Protein AF-A0A7J6T254-F1 (afdb_monomer_lite)

InterPro domains:
  IPR015943 WD40/YVTN repeat-like-containing domain superfamily [G3DSA:2.130.10.10] (13-119)
  IPR036322 WD40-repeat-containing domain superfamily [SSF50978] (32-111)

Sequence (122 aa):
MVCLPCCSRSSYHPEGEDSSTSARAMKVSIGDIITSVAFLEGPSSGRQLLLADVDGCLSALGSRPWPSAWSEDWHCRAHQGGINEVAPLEYGHFLTCSVDKTAAVWSTTTGGREPVERAAYG

Structure (mmCIF, N/CA/C/O backbone):
data_AF-A0A7J6T254-F1
#
_entry.id   AF-A0A7J6T254-F1
#
loop_
_atom_site.group_PDB
_atom_site.id
_atom_site.type_symbol
_atom_site.label_atom_id
_atom_site.label_alt_id
_atom_site.label_comp_id
_atom_site.label_asym_id
_atom_site.label_entity_id
_atom_site.label_seq_id
_atom_site.pdbx_PDB_ins_code
_atom_site.Cartn_x
_atom_site.Cartn_y
_atom_site.Cartn_z
_atom_site.occupancy
_atom_site.B_iso_or_equiv
_atom_site.auth_seq_id
_atom_site.auth_comp_id
_atom_site.auth_asym_id
_atom_site.auth_atom_id
_atom_site.pdbx_PDB_model_num
ATOM 1 N N . MET A 1 1 ? -2.827 -9.402 11.511 1.00 38.19 1 MET A N 1
ATOM 2 C CA . MET A 1 1 ? -1.594 -8.854 10.912 1.00 38.19 1 MET A CA 1
ATOM 3 C C . MET A 1 1 ? -1.032 -9.906 9.966 1.00 38.19 1 MET A C 1
ATOM 5 O O . MET A 1 1 ? -0.468 -10.880 10.442 1.00 38.19 1 MET A O 1
ATOM 9 N N . VAL A 1 2 ? -1.270 -9.792 8.658 1.00 36.78 2 VAL A N 1
ATOM 10 C CA . VAL A 1 2 ? -0.587 -10.640 7.663 1.00 36.78 2 VAL A CA 1
ATOM 11 C C . VAL A 1 2 ? -0.164 -9.736 6.518 1.00 36.78 2 VAL A C 1
ATOM 13 O O . VAL A 1 2 ? -0.895 -9.537 5.557 1.00 36.78 2 VAL A O 1
ATOM 16 N N . CYS A 1 3 ? 1.010 -9.144 6.673 1.00 48.47 3 CYS A N 1
ATOM 17 C CA . CYS A 1 3 ? 1.734 -8.505 5.593 1.00 48.47 3 CYS A CA 1
ATOM 18 C C . CYS A 1 3 ? 3.183 -8.967 5.728 1.00 48.47 3 CYS A C 1
ATOM 20 O O . CYS A 1 3 ? 3.706 -9.025 6.844 1.00 48.47 3 CYS A O 1
ATOM 22 N N . LEU A 1 4 ? 3.793 -9.407 4.629 1.00 56.00 4 LEU A N 1
ATOM 23 C CA . LEU A 1 4 ? 5.139 -9.968 4.683 1.00 56.00 4 LEU A CA 1
ATOM 24 C C . LEU A 1 4 ? 6.138 -8.843 4.995 1.00 56.00 4 LEU A C 1
ATOM 26 O O . LEU A 1 4 ? 6.029 -7.766 4.397 1.00 56.00 4 LEU A O 1
ATOM 30 N N . PRO A 1 5 ? 7.094 -9.062 5.917 1.00 59.41 5 PRO A N 1
ATOM 31 C CA . PRO A 1 5 ? 8.120 -8.071 6.202 1.00 59.41 5 PRO A CA 1
ATOM 32 C C . PRO A 1 5 ? 8.922 -7.801 4.925 1.00 59.41 5 PRO A C 1
ATOM 34 O O . PRO A 1 5 ? 9.379 -8.735 4.265 1.00 59.41 5 PRO A O 1
ATOM 37 N N . CYS A 1 6 ? 9.067 -6.528 4.570 1.00 63.34 6 CYS A N 1
ATOM 38 C CA . CYS A 1 6 ? 9.961 -6.106 3.499 1.00 63.34 6 CYS A CA 1
ATOM 39 C C . CYS A 1 6 ? 11.361 -5.849 4.080 1.00 63.34 6 CYS A C 1
ATOM 41 O O . CYS A 1 6 ? 11.505 -5.429 5.228 1.00 63.34 6 CYS A O 1
ATOM 43 N N . CYS A 1 7 ? 12.403 -6.204 3.325 1.00 53.72 7 CYS A N 1
ATOM 44 C CA . CYS A 1 7 ? 13.790 -6.168 3.799 1.00 53.72 7 CYS A CA 1
ATOM 45 C C . CYS A 1 7 ? 14.396 -4.753 3.816 1.00 53.72 7 CYS A C 1
ATOM 47 O O . CYS A 1 7 ? 15.462 -4.558 4.404 1.00 53.72 7 CYS A O 1
ATOM 49 N N . SER A 1 8 ? 13.736 -3.782 3.186 1.00 60.59 8 SER A N 1
ATOM 50 C CA . SER A 1 8 ? 14.212 -2.410 3.035 1.00 60.59 8 SER A CA 1
ATOM 51 C C . SER A 1 8 ? 13.958 -1.620 4.321 1.00 60.59 8 SER A C 1
ATOM 53 O O . SER A 1 8 ? 12.822 -1.384 4.709 1.00 60.59 8 SER A O 1
ATOM 55 N N . ARG A 1 9 ? 15.016 -1.211 5.029 1.00 55.91 9 ARG A N 1
ATOM 56 C CA . ARG A 1 9 ? 14.867 -0.363 6.223 1.00 55.91 9 ARG A CA 1
ATOM 57 C C . ARG A 1 9 ? 14.643 1.089 5.819 1.00 55.91 9 ARG A C 1
ATOM 59 O O . ARG A 1 9 ? 15.404 1.650 5.036 1.00 55.91 9 ARG A O 1
ATOM 66 N N . SER A 1 10 ? 13.636 1.698 6.415 1.00 62.00 10 SER A N 1
ATOM 67 C CA . SER A 1 10 ? 13.362 3.127 6.375 1.00 62.00 10 SER A CA 1
ATOM 68 C C . SER A 1 10 ? 14.094 3.849 7.518 1.00 62.00 10 SER A C 1
ATOM 70 O O . SER A 1 10 ? 14.356 3.283 8.585 1.00 62.00 10 SER A O 1
ATOM 72 N N . SER A 1 11 ? 14.481 5.103 7.288 1.00 62.09 11 SER A N 1
ATOM 73 C CA . SER A 1 11 ? 15.117 5.965 8.285 1.00 62.09 11 SER A CA 1
ATOM 74 C C . SER A 1 11 ? 14.512 7.369 8.259 1.00 62.09 11 SER A C 1
ATOM 76 O O . SER A 1 11 ? 14.190 7.936 7.211 1.00 62.09 11 SER A O 1
ATOM 78 N N . TYR A 1 12 ? 14.331 7.936 9.451 1.00 65.00 12 TYR A N 1
ATOM 79 C CA . TYR A 1 12 ? 13.561 9.160 9.661 1.00 65.00 12 TYR A CA 1
ATOM 80 C C . TYR A 1 12 ? 14.404 10.169 10.419 1.00 65.00 12 TYR A C 1
ATOM 82 O O . TYR A 1 12 ? 14.887 9.878 11.514 1.00 65.00 12 TYR A O 1
ATOM 90 N N . HIS A 1 13 ? 14.570 11.355 9.837 1.00 56.69 13 HIS A N 1
ATOM 91 C CA . HIS A 1 13 ? 15.350 12.424 10.442 1.00 56.69 13 HIS A CA 1
ATOM 92 C C . HIS A 1 13 ? 14.507 13.703 10.496 1.00 56.69 13 HIS A C 1
ATOM 94 O O . HIS A 1 13 ? 14.177 14.267 9.449 1.00 56.69 13 HIS A O 1
ATOM 100 N N . PRO A 1 14 ? 14.125 14.175 11.697 1.00 58.75 14 PRO A N 1
ATOM 101 C CA . PRO A 1 14 ? 13.589 15.519 11.831 1.00 58.75 14 PRO A CA 1
ATOM 102 C C . PRO A 1 14 ? 14.715 16.511 11.512 1.00 58.75 14 PRO A C 1
ATOM 104 O O . PRO A 1 14 ? 15.769 16.468 12.147 1.00 58.75 14 PRO A O 1
ATOM 107 N N . GLU A 1 15 ? 14.511 17.377 10.519 1.00 56.06 15 GLU A N 1
ATOM 108 C CA . GLU A 1 15 ? 15.409 18.512 10.301 1.00 56.06 15 GLU A CA 1
ATOM 109 C C . GLU A 1 15 ? 14.977 19.661 11.229 1.00 56.06 15 GLU A C 1
ATOM 111 O O . GLU A 1 15 ? 13.810 19.758 11.614 1.00 56.06 15 GLU A O 1
ATOM 116 N N . GLY A 1 16 ? 15.954 20.429 11.718 1.00 53.50 16 GLY A N 1
ATOM 117 C CA . GLY A 1 16 ? 15.794 21.362 12.838 1.00 53.50 16 GLY A CA 1
ATOM 118 C C . GLY A 1 16 ? 14.802 22.506 12.595 1.00 53.50 16 GLY A C 1
ATOM 119 O O . GLY A 1 16 ? 14.282 22.699 11.501 1.00 53.50 16 GLY A O 1
ATOM 120 N N . GLU A 1 17 ? 14.528 23.275 13.652 1.00 51.09 17 GLU A N 1
ATOM 121 C CA . GLU A 1 17 ? 13.724 24.495 13.553 1.00 51.09 17 GLU A CA 1
ATOM 122 C C . GLU A 1 17 ? 14.488 25.576 12.780 1.00 51.09 17 GLU A C 1
ATOM 124 O O . GLU A 1 17 ? 15.487 26.104 13.268 1.00 51.09 17 GLU A O 1
ATOM 129 N N . ASP A 1 18 ? 13.993 25.943 11.599 1.00 51.22 18 ASP A N 1
ATOM 130 C CA . ASP A 1 18 ? 14.446 27.140 10.900 1.00 51.22 18 ASP A CA 1
ATOM 131 C C . ASP A 1 18 ? 13.836 28.371 11.582 1.00 51.22 18 ASP A C 1
ATOM 133 O O . ASP A 1 18 ? 12.632 28.625 11.504 1.00 51.22 18 ASP A O 1
ATOM 137 N N . SER A 1 19 ? 14.670 29.176 12.241 1.00 51.19 19 SER A N 1
ATOM 138 C CA . SER A 1 19 ? 14.274 30.346 13.044 1.00 51.19 19 SER A CA 1
ATOM 139 C C . SER A 1 19 ? 13.493 31.429 12.279 1.00 51.19 19 SER A C 1
ATOM 141 O O . SER A 1 19 ? 13.009 32.382 12.888 1.00 51.19 19 SER A O 1
ATOM 143 N N . SER A 1 20 ? 13.391 31.324 10.952 1.00 50.41 20 SER A N 1
ATOM 144 C CA . SER A 1 20 ? 12.717 32.285 10.072 1.00 50.41 20 SER A CA 1
ATOM 145 C C . SER A 1 20 ? 11.327 31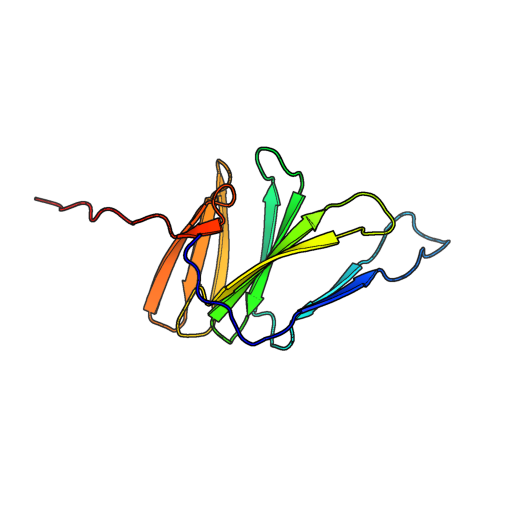.849 9.608 1.00 50.41 20 SER A C 1
ATOM 147 O O . SER A 1 20 ? 10.592 32.665 9.055 1.00 50.41 20 SER A O 1
ATOM 149 N N . THR A 1 21 ? 10.933 30.596 9.837 1.00 49.00 21 THR A N 1
ATOM 150 C CA . THR A 1 21 ? 9.653 30.071 9.358 1.00 49.00 21 THR A CA 1
ATOM 151 C C . THR A 1 21 ? 9.116 29.084 10.379 1.00 49.00 21 THR A C 1
ATOM 153 O O . THR A 1 21 ? 9.725 28.056 10.629 1.00 49.00 21 THR A O 1
ATOM 156 N N . SER A 1 22 ? 7.911 29.311 10.908 1.00 54.69 22 SER A N 1
ATOM 157 C CA . SER A 1 22 ? 7.189 28.306 11.715 1.00 54.69 22 SER A CA 1
ATOM 158 C C . SER A 1 22 ? 6.827 27.029 10.915 1.00 54.69 22 SER A C 1
ATOM 160 O O . SER A 1 22 ? 6.034 26.205 11.375 1.00 54.69 22 SER A O 1
ATOM 162 N N . ALA A 1 23 ? 7.359 26.877 9.699 1.00 49.44 23 ALA A N 1
ATOM 163 C CA . ALA A 1 23 ? 7.233 25.701 8.864 1.00 49.44 23 ALA A CA 1
ATOM 164 C C . ALA A 1 23 ? 8.325 24.706 9.261 1.00 49.44 23 ALA A C 1
ATOM 166 O O . ALA A 1 23 ? 9.514 24.963 9.107 1.00 49.44 23 ALA A O 1
ATOM 167 N N . ARG A 1 24 ? 7.898 23.566 9.798 1.00 64.06 24 ARG A N 1
ATOM 168 C CA . ARG A 1 24 ? 8.784 22.473 10.194 1.00 64.06 24 ARG A CA 1
ATOM 169 C C . ARG A 1 24 ? 8.935 21.510 9.021 1.00 64.06 24 ARG A C 1
ATOM 171 O O . ARG A 1 24 ? 7.935 20.954 8.568 1.00 64.06 24 ARG A O 1
ATOM 178 N N . ALA A 1 25 ? 10.160 21.323 8.537 1.00 60.59 25 ALA A N 1
ATOM 179 C CA . ALA A 1 25 ? 10.467 20.357 7.489 1.00 60.59 25 ALA A CA 1
ATOM 180 C C . ALA A 1 25 ? 10.822 18.995 8.105 1.00 60.59 25 ALA A C 1
ATOM 182 O O . ALA A 1 25 ? 11.553 18.904 9.088 1.00 60.59 25 ALA A O 1
ATOM 183 N N . MET A 1 26 ? 10.304 17.917 7.521 1.00 65.12 26 MET A N 1
ATOM 184 C CA . MET A 1 26 ? 10.712 16.557 7.857 1.00 65.12 26 MET A CA 1
ATOM 185 C C . MET A 1 26 ? 11.274 15.891 6.613 1.00 65.12 26 MET A C 1
ATOM 187 O O . MET A 1 26 ? 10.629 15.891 5.564 1.00 65.12 26 MET A O 1
ATOM 191 N N . LYS A 1 27 ? 12.443 15.266 6.761 1.00 71.94 27 LYS A N 1
ATOM 192 C CA . LYS A 1 27 ? 13.011 14.412 5.732 1.00 71.94 27 LYS A CA 1
ATOM 193 C C . LYS A 1 27 ? 12.743 12.953 6.070 1.00 71.94 27 LYS A C 1
ATOM 195 O O . LYS A 1 27 ? 13.170 12.438 7.104 1.00 71.94 27 LYS A O 1
ATOM 200 N N . VAL A 1 28 ? 12.058 12.279 5.156 1.00 70.31 28 VAL A N 1
ATOM 201 C CA . VAL A 1 28 ? 11.837 10.839 5.222 1.00 70.31 28 VAL A CA 1
ATOM 202 C C . VAL A 1 28 ? 12.651 10.167 4.130 1.00 70.31 28 VAL A C 1
ATOM 204 O O . VAL A 1 28 ? 12.603 10.592 2.979 1.00 70.31 28 VAL A O 1
ATOM 207 N N . SER A 1 29 ? 13.419 9.142 4.496 1.00 70.12 29 SER A N 1
ATOM 208 C CA . SER A 1 29 ? 14.174 8.324 3.549 1.00 70.12 29 SER A CA 1
ATOM 209 C C . SER A 1 29 ? 13.721 6.876 3.672 1.00 70.12 29 SER A C 1
ATOM 211 O O . SER A 1 29 ? 13.772 6.280 4.746 1.00 70.12 29 SER A O 1
ATOM 213 N N . ILE A 1 30 ? 13.270 6.304 2.564 1.00 69.31 30 ILE A N 1
ATOM 214 C CA . ILE A 1 30 ? 13.157 4.854 2.423 1.00 69.31 30 ILE A CA 1
ATOM 215 C C . ILE A 1 30 ? 14.439 4.402 1.732 1.00 69.31 30 ILE A C 1
ATOM 217 O O . ILE A 1 30 ? 15.023 5.168 0.966 1.00 69.31 30 ILE A O 1
ATOM 221 N N . GLY A 1 31 ? 14.916 3.193 2.028 1.00 67.88 31 GLY A N 1
ATOM 222 C CA . GLY A 1 31 ? 16.129 2.636 1.420 1.00 67.88 31 GLY A CA 1
ATOM 223 C C . GLY A 1 31 ? 16.068 2.458 -0.104 1.00 67.88 31 GLY A C 1
ATOM 224 O O . GLY A 1 31 ? 17.015 1.922 -0.668 1.00 67.88 31 GLY A O 1
ATOM 225 N N . ASP A 1 32 ? 14.984 2.897 -0.747 1.00 81.25 32 ASP A N 1
ATOM 226 C CA . ASP A 1 32 ? 14.729 2.759 -2.171 1.00 81.25 32 ASP A CA 1
ATOM 227 C C . ASP A 1 32 ? 13.981 3.975 -2.754 1.00 81.25 32 ASP A C 1
ATOM 229 O O . ASP A 1 32 ? 13.626 4.924 -2.045 1.00 81.25 32 ASP A O 1
ATOM 233 N N . ILE A 1 33 ? 13.757 3.955 -4.069 1.00 86.44 33 ILE A N 1
ATOM 234 C CA . ILE A 1 33 ? 13.086 5.020 -4.814 1.00 86.44 33 ILE A CA 1
ATOM 235 C C . ILE A 1 33 ? 11.622 5.101 -4.390 1.00 86.44 33 ILE A C 1
ATOM 237 O O . ILE A 1 33 ? 10.830 4.199 -4.664 1.00 86.44 33 ILE A O 1
ATOM 241 N N . ILE A 1 34 ? 11.256 6.234 -3.789 1.00 88.06 34 ILE A N 1
ATOM 242 C CA . ILE A 1 34 ? 9.865 6.572 -3.492 1.00 88.06 34 ILE A CA 1
ATOM 243 C C . ILE A 1 34 ? 9.163 6.894 -4.810 1.00 88.06 34 ILE A C 1
ATOM 245 O O . ILE A 1 34 ? 9.519 7.852 -5.499 1.00 88.06 34 ILE A O 1
ATOM 249 N N . THR A 1 35 ? 8.161 6.094 -5.153 1.00 90.44 35 THR A N 1
ATOM 250 C CA . THR A 1 35 ? 7.375 6.240 -6.383 1.00 90.44 35 THR A CA 1
ATOM 251 C C . THR A 1 35 ? 6.096 7.028 -6.151 1.00 90.44 35 THR A C 1
ATOM 253 O O . THR A 1 35 ? 5.643 7.740 -7.042 1.00 90.44 35 THR A O 1
ATOM 256 N N . SER A 1 36 ? 5.523 6.934 -4.949 1.00 89.88 36 SER A N 1
ATOM 257 C CA . SER A 1 36 ? 4.278 7.611 -4.603 1.00 89.88 36 SER A CA 1
ATOM 258 C C . SER A 1 36 ? 4.217 7.956 -3.120 1.00 89.88 36 SER A C 1
ATOM 260 O O . SER A 1 36 ? 4.701 7.216 -2.260 1.00 89.88 36 SER A O 1
ATOM 262 N N . VAL A 1 37 ? 3.568 9.082 -2.826 1.00 89.62 37 VAL A N 1
ATOM 263 C CA . VAL A 1 37 ? 3.349 9.601 -1.475 1.00 89.62 37 VAL A CA 1
ATOM 264 C C . VAL A 1 37 ? 1.888 10.001 -1.334 1.00 89.62 37 VAL A C 1
ATOM 266 O O . VAL A 1 37 ? 1.357 10.691 -2.201 1.00 89.62 37 VAL A O 1
ATOM 269 N N . ALA A 1 38 ? 1.248 9.609 -0.235 1.00 90.38 38 ALA A N 1
ATOM 270 C CA . ALA A 1 38 ? -0.125 10.002 0.060 1.00 90.38 38 ALA A CA 1
ATOM 271 C C . ALA A 1 38 ? -0.298 10.357 1.535 1.00 90.38 38 ALA A C 1
ATOM 273 O O . ALA A 1 38 ? 0.320 9.758 2.412 1.00 90.38 38 ALA A O 1
ATOM 274 N N . PHE A 1 39 ? -1.179 11.313 1.814 1.00 85.81 39 PHE A N 1
ATOM 275 C CA . PHE A 1 39 ? -1.634 11.579 3.174 1.00 85.81 39 PHE A CA 1
ATOM 276 C C . PHE A 1 39 ? -2.969 10.890 3.406 1.00 85.81 39 PHE A C 1
ATOM 278 O O . PHE A 1 39 ? -3.875 10.988 2.579 1.00 85.81 39 PHE A O 1
ATOM 285 N N . LEU A 1 40 ? -3.094 10.252 4.562 1.00 80.62 40 LEU A N 1
ATOM 286 C CA . LEU A 1 40 ? -4.351 9.726 5.066 1.00 80.62 40 LEU A CA 1
ATOM 287 C C . LEU A 1 40 ? -4.669 10.374 6.398 1.00 80.62 40 LEU A C 1
ATOM 289 O O . LEU A 1 40 ? -3.805 10.532 7.260 1.00 80.62 40 LEU A O 1
ATOM 293 N N . GLU A 1 41 ? -5.932 10.726 6.573 1.00 74.88 41 GLU A N 1
ATOM 294 C CA . GLU A 1 41 ? -6.451 11.035 7.894 1.00 74.88 41 GLU A CA 1
ATOM 295 C C . GLU A 1 41 ? -7.011 9.742 8.474 1.00 74.88 41 GLU A C 1
ATOM 297 O O . GLU A 1 41 ? -7.976 9.169 7.964 1.00 74.88 41 GLU A O 1
ATOM 302 N N . GLY A 1 42 ? -6.330 9.220 9.494 1.00 61.81 42 GLY A N 1
ATOM 303 C CA . GLY A 1 42 ? -6.786 8.032 10.195 1.00 61.81 42 GLY A CA 1
ATOM 304 C C . GLY A 1 42 ? -7.994 8.366 11.077 1.00 61.81 42 GLY A C 1
ATOM 305 O O . GLY A 1 42 ? -8.012 9.431 11.697 1.00 61.81 42 GLY 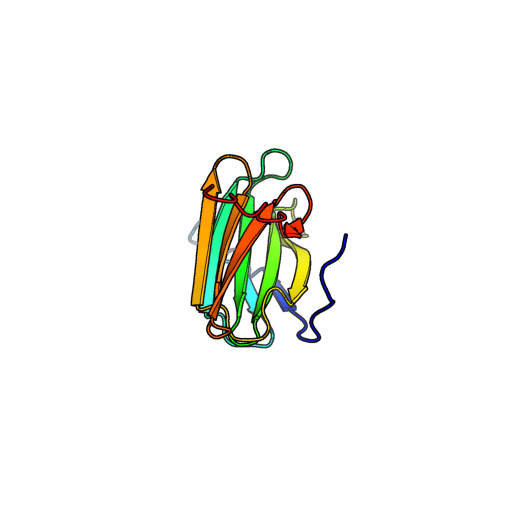A O 1
ATOM 306 N N . PRO A 1 43 ? -8.978 7.460 11.212 1.00 54.31 43 PRO A N 1
ATOM 307 C CA . PRO A 1 43 ? -10.160 7.699 12.044 1.00 54.31 43 PRO A CA 1
ATOM 308 C C . PRO A 1 43 ? -9.860 7.830 13.552 1.00 54.31 43 PRO A C 1
ATOM 310 O O . PRO A 1 43 ? -10.713 8.312 14.294 1.00 54.31 43 PRO A O 1
ATOM 313 N N . SER A 1 44 ? -8.678 7.417 14.033 1.00 51.19 44 SER A N 1
ATOM 314 C CA . SER A 1 44 ? -8.342 7.411 15.472 1.00 51.19 44 SER A CA 1
ATOM 315 C C . SER A 1 44 ? -6.889 7.764 15.834 1.00 51.19 44 SER A C 1
ATOM 317 O O . SER A 1 44 ? -6.614 8.038 17.000 1.00 51.19 44 SER A O 1
ATOM 319 N N . SER A 1 45 ? -5.960 7.791 14.874 1.00 55.66 45 SER A N 1
ATOM 320 C CA . SER A 1 45 ? -4.507 7.912 15.115 1.00 55.66 45 SER A CA 1
ATOM 321 C C . SER A 1 45 ? -3.868 9.201 14.575 1.00 55.66 45 SER A C 1
ATOM 323 O O . SER A 1 45 ? -2.655 9.376 14.673 1.00 55.66 45 SER A O 1
ATOM 325 N N . GLY A 1 46 ? -4.668 10.136 14.059 1.00 70.25 46 GLY A N 1
ATOM 326 C CA . GLY A 1 46 ? -4.168 11.379 13.473 1.00 70.25 46 GLY A CA 1
ATOM 327 C C . GLY A 1 46 ? -3.735 11.212 12.016 1.00 70.25 46 GLY A C 1
ATOM 328 O O . GLY A 1 46 ? -4.198 10.319 11.304 1.00 70.25 46 GLY A O 1
ATOM 329 N N . ARG A 1 47 ? -2.879 12.121 11.543 1.00 77.94 47 ARG A N 1
ATOM 330 C CA . ARG A 1 47 ? -2.451 12.163 10.143 1.00 77.94 47 ARG A CA 1
ATOM 331 C C . ARG A 1 47 ? -1.364 11.116 9.914 1.00 77.94 47 ARG A C 1
ATOM 333 O O . ARG A 1 47 ? -0.352 11.112 10.615 1.00 77.94 47 ARG A O 1
ATOM 340 N N . GLN A 1 48 ? -1.576 10.254 8.930 1.00 81.75 48 GLN A N 1
ATOM 341 C CA . GLN A 1 48 ? -0.603 9.273 8.475 1.00 81.75 48 GLN A CA 1
ATOM 342 C C . GLN A 1 48 ? -0.038 9.673 7.113 1.00 81.75 48 GLN A C 1
ATOM 344 O O . GLN A 1 48 ? -0.751 10.190 6.249 1.00 81.75 48 GLN A O 1
ATOM 349 N N . LEU A 1 49 ? 1.255 9.429 6.924 1.00 85.19 49 LEU A N 1
ATOM 350 C CA . LEU A 1 49 ? 1.935 9.547 5.641 1.00 85.19 49 LEU A CA 1
ATOM 351 C C . LEU A 1 49 ? 2.199 8.140 5.108 1.00 85.19 49 LEU A C 1
ATOM 353 O O . LEU A 1 49 ? 2.860 7.344 5.772 1.00 85.19 49 LEU A O 1
ATOM 357 N N . LEU A 1 50 ? 1.683 7.848 3.919 1.00 87.88 50 LEU A N 1
ATOM 358 C CA . LEU A 1 50 ? 1.975 6.633 3.177 1.00 87.88 50 LEU A CA 1
ATOM 359 C C . LEU A 1 50 ? 3.067 6.892 2.158 1.00 87.88 50 LEU A C 1
ATOM 361 O O . LEU A 1 50 ? 3.039 7.894 1.440 1.00 87.88 50 LEU A O 1
ATOM 365 N N . LEU A 1 51 ? 3.982 5.941 2.065 1.00 88.38 51 LEU A N 1
ATOM 366 C CA . LEU A 1 51 ? 5.086 5.961 1.130 1.00 88.38 51 LEU A CA 1
ATOM 367 C C . LEU A 1 51 ? 5.181 4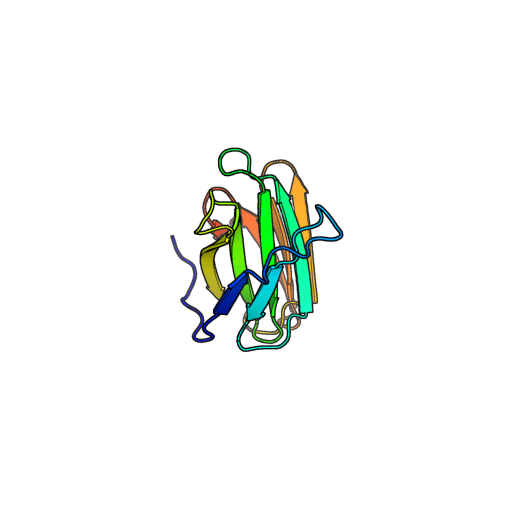.608 0.448 1.00 88.38 51 LEU A C 1
ATOM 369 O O . LEU A 1 51 ? 5.227 3.574 1.115 1.00 88.38 51 LEU A O 1
ATOM 373 N N . ALA A 1 52 ? 5.220 4.643 -0.873 1.00 89.56 52 ALA A N 1
ATOM 374 C CA . ALA A 1 52 ? 5.363 3.481 -1.725 1.00 89.56 52 ALA A CA 1
ATOM 375 C C . ALA A 1 52 ? 6.682 3.543 -2.488 1.00 89.56 52 ALA A C 1
ATOM 377 O O . ALA A 1 52 ? 7.134 4.633 -2.857 1.00 89.56 52 ALA A O 1
ATOM 378 N N . ASP A 1 53 ? 7.268 2.375 -2.731 1.00 90.56 53 ASP A N 1
ATOM 379 C CA . ASP A 1 53 ? 8.530 2.259 -3.448 1.00 90.56 53 ASP A CA 1
ATOM 380 C C . ASP A 1 53 ? 8.464 1.386 -4.713 1.00 90.56 53 ASP A C 1
ATOM 382 O O . ASP A 1 53 ? 7.479 0.697 -5.023 1.00 90.56 53 ASP A O 1
ATOM 386 N N . VAL A 1 54 ? 9.567 1.443 -5.462 1.00 90.25 54 VAL A N 1
ATOM 387 C CA . VAL A 1 54 ? 9.817 0.669 -6.688 1.00 90.25 54 VAL A CA 1
ATOM 388 C C . VAL A 1 54 ? 9.937 -0.840 -6.443 1.00 90.25 54 VAL A C 1
ATOM 390 O O . VAL A 1 54 ? 9.831 -1.637 -7.375 1.00 90.25 54 VAL A O 1
ATOM 393 N N . ASP A 1 55 ? 10.090 -1.235 -5.188 1.00 88.69 55 ASP A N 1
ATOM 394 C CA . ASP A 1 55 ? 10.289 -2.604 -4.741 1.00 88.69 55 ASP A CA 1
ATOM 395 C C . ASP A 1 55 ? 8.973 -3.269 -4.300 1.00 88.69 55 ASP A C 1
ATOM 397 O O . ASP A 1 55 ? 8.937 -4.433 -3.889 1.00 88.69 55 ASP A O 1
ATOM 401 N N . GLY A 1 56 ? 7.858 -2.544 -4.402 1.00 88.31 56 GLY A N 1
ATOM 402 C CA . GLY A 1 56 ? 6.542 -3.043 -4.026 1.00 88.31 56 GLY A CA 1
ATOM 403 C C . GLY A 1 56 ? 6.273 -2.971 -2.525 1.00 88.31 56 GLY A C 1
ATOM 404 O O . GLY A 1 56 ? 5.347 -3.631 -2.038 1.00 88.31 56 GLY A O 1
ATOM 405 N N . CYS A 1 57 ? 7.077 -2.218 -1.776 1.00 88.69 57 CYS A N 1
ATOM 406 C CA . CYS A 1 57 ? 6.915 -2.033 -0.347 1.00 88.69 57 CYS A CA 1
ATOM 407 C C . CYS A 1 57 ? 6.172 -0.737 -0.024 1.00 88.69 57 CYS A C 1
ATOM 409 O O . CYS A 1 57 ? 6.211 0.257 -0.750 1.00 88.69 57 CYS A O 1
ATOM 411 N N . LEU A 1 58 ? 5.432 -0.797 1.078 1.00 87.69 58 LEU A N 1
ATOM 412 C CA . LEU A 1 58 ? 4.594 0.274 1.577 1.00 87.69 58 LEU A CA 1
ATOM 413 C C . LEU A 1 58 ? 4.930 0.520 3.049 1.00 87.69 58 LEU A C 1
ATOM 415 O O . LEU A 1 58 ? 4.845 -0.399 3.872 1.00 87.69 58 LEU A O 1
ATOM 419 N N . SER A 1 59 ? 5.291 1.762 3.364 1.00 85.88 59 SER A N 1
ATOM 420 C CA . SER A 1 59 ? 5.503 2.264 4.725 1.00 85.88 59 SER A CA 1
ATOM 421 C C . SER A 1 59 ? 4.395 3.235 5.106 1.00 85.88 59 SER A C 1
ATOM 423 O O . SER A 1 59 ? 4.037 4.109 4.312 1.00 85.88 59 SER A O 1
ATOM 425 N N . ALA A 1 60 ? 3.927 3.147 6.350 1.00 84.31 60 ALA A N 1
ATOM 426 C CA . ALA A 1 60 ? 3.093 4.175 6.958 1.00 84.31 60 ALA A CA 1
ATOM 427 C C . ALA A 1 60 ? 3.756 4.806 8.170 1.00 84.31 60 ALA A C 1
ATOM 429 O O . ALA A 1 60 ? 4.338 4.130 9.020 1.00 84.31 60 ALA A O 1
ATOM 430 N N . LEU A 1 61 ? 3.606 6.122 8.255 1.00 81.31 61 LEU A N 1
ATOM 431 C CA . LEU A 1 61 ? 4.176 6.952 9.299 1.00 81.31 61 LEU A CA 1
ATOM 432 C C . LEU A 1 61 ? 3.073 7.700 10.017 1.00 81.31 61 LEU A C 1
ATOM 434 O O . LEU A 1 61 ? 2.382 8.507 9.399 1.00 81.31 61 LEU A O 1
ATOM 438 N N . GLY A 1 62 ? 2.937 7.463 11.315 1.00 78.75 62 GLY A N 1
ATOM 439 C CA . GLY A 1 62 ? 2.006 8.191 12.164 1.00 78.75 62 GLY A CA 1
ATOM 440 C C . GLY A 1 62 ? 2.647 9.440 12.753 1.00 78.75 62 GLY A C 1
ATOM 441 O O . GLY A 1 62 ? 3.801 9.406 13.189 1.00 78.75 62 GLY A O 1
ATOM 442 N N . SER A 1 63 ? 1.890 10.538 12.814 1.00 74.31 63 SER A N 1
ATOM 443 C CA . SER A 1 63 ? 2.290 11.726 13.570 1.00 74.31 63 SER A CA 1
ATOM 444 C C . SER A 1 63 ? 2.333 11.416 15.070 1.00 74.31 63 SER A C 1
ATOM 446 O O . SER A 1 63 ? 1.361 10.897 15.623 1.00 74.31 63 SER A O 1
ATOM 448 N N . ARG A 1 64 ? 3.425 11.768 15.754 1.00 68.69 64 ARG A N 1
ATOM 449 C CA . ARG A 1 64 ? 3.580 11.602 17.207 1.00 68.69 64 ARG A CA 1
ATOM 450 C C . ARG A 1 64 ? 4.007 12.901 17.889 1.00 68.69 64 ARG A C 1
ATOM 452 O O . ARG A 1 64 ? 4.603 13.767 17.247 1.00 68.69 64 ARG A O 1
ATOM 459 N N . PRO A 1 65 ? 3.762 13.044 19.206 1.00 66.06 65 PRO A N 1
ATOM 460 C CA . PRO A 1 65 ? 4.294 14.163 19.967 1.00 66.06 65 PRO A CA 1
ATOM 461 C C . PRO A 1 65 ? 5.822 14.232 19.858 1.00 66.06 65 PRO A C 1
ATOM 463 O O . PRO A 1 65 ? 6.527 13.217 19.797 1.00 66.06 65 PRO A O 1
ATOM 466 N N . TRP A 1 66 ? 6.348 15.451 19.846 1.00 54.53 66 TRP A N 1
ATOM 467 C CA . TRP A 1 66 ? 7.786 15.694 19.922 1.00 54.53 66 TRP A CA 1
ATOM 468 C C . TRP A 1 66 ? 8.376 15.045 21.196 1.00 54.53 66 TRP A C 1
ATOM 470 O O . TRP A 1 66 ? 7.691 15.039 22.221 1.00 54.53 66 TRP A O 1
ATOM 480 N N . PRO A 1 67 ? 9.603 14.478 21.181 1.00 54.75 67 PRO A N 1
ATOM 481 C CA . PRO A 1 67 ? 10.649 14.522 20.144 1.00 54.75 67 PRO A CA 1
ATOM 482 C C . PRO A 1 67 ? 10.509 13.486 19.029 1.00 54.75 67 PRO A C 1
ATOM 484 O O . PRO A 1 67 ? 11.287 13.502 18.082 1.00 54.75 67 PRO A O 1
ATOM 487 N N . SER A 1 68 ? 9.526 12.590 19.123 1.00 58.53 68 SER A N 1
ATOM 488 C CA . SER A 1 68 ? 9.389 11.479 18.180 1.00 58.53 68 SER A CA 1
ATOM 489 C C . SER A 1 68 ? 8.819 11.876 16.820 1.00 58.53 68 SER A C 1
ATOM 491 O O . SER A 1 68 ? 9.050 11.130 15.884 1.00 58.53 68 SER A O 1
ATOM 493 N N . ALA A 1 69 ? 8.154 13.041 16.721 1.00 63.38 69 ALA A N 1
ATOM 494 C CA . ALA A 1 69 ? 7.594 13.720 15.540 1.00 63.38 69 ALA A CA 1
ATOM 495 C C . ALA A 1 69 ? 6.771 12.833 14.583 1.00 63.38 69 ALA A C 1
ATOM 497 O O . ALA A 1 69 ? 5.581 13.078 14.409 1.00 63.38 69 ALA A O 1
ATOM 498 N N . TRP A 1 70 ? 7.386 11.821 13.976 1.00 68.00 70 TRP A N 1
ATOM 499 C CA . TRP A 1 70 ? 6.766 10.786 13.160 1.00 68.00 70 TRP A CA 1
ATOM 500 C C . TRP A 1 70 ? 7.513 9.461 13.347 1.00 68.00 70 TRP A C 1
ATOM 502 O O . TRP A 1 70 ? 8.743 9.439 13.385 1.00 68.00 70 TRP A O 1
ATOM 512 N N . SER A 1 71 ? 6.787 8.349 13.442 1.00 70.38 71 SER A N 1
ATOM 513 C CA . SER A 1 71 ? 7.391 7.014 13.534 1.00 70.38 71 SER A CA 1
ATOM 514 C C . SER A 1 71 ? 6.738 6.052 12.565 1.00 70.38 71 SER A C 1
ATOM 516 O O . SER A 1 71 ? 5.538 6.171 12.314 1.00 70.38 71 SER A O 1
ATOM 518 N N . GLU A 1 72 ? 7.497 5.067 12.092 1.00 75.25 72 GLU A N 1
ATOM 519 C CA . GLU A 1 72 ? 6.927 3.979 11.305 1.00 75.25 72 GLU A CA 1
ATOM 520 C C . GLU A 1 72 ? 5.925 3.196 12.154 1.00 75.25 72 GLU A C 1
ATOM 522 O O . GLU A 1 72 ? 6.271 2.643 13.199 1.00 75.25 72 GLU A O 1
ATOM 527 N N . ASP A 1 73 ? 4.671 3.195 11.710 1.00 77.81 73 ASP A N 1
ATOM 528 C CA . ASP A 1 73 ? 3.615 2.386 12.308 1.00 77.81 73 ASP A CA 1
ATOM 529 C C . ASP A 1 73 ? 3.674 0.964 11.740 1.00 77.81 73 ASP A C 1
ATOM 531 O O . ASP A 1 73 ? 3.470 -0.012 12.465 1.00 77.81 73 ASP A O 1
ATOM 535 N N . TRP A 1 74 ? 3.985 0.841 10.445 1.00 79.81 74 TRP A N 1
ATOM 536 C CA . TRP A 1 74 ? 4.181 -0.436 9.769 1.00 79.81 74 TRP A CA 1
ATOM 537 C C . TRP A 1 74 ? 4.946 -0.282 8.447 1.00 79.81 74 TRP A C 1
ATOM 539 O O . TRP A 1 74 ? 4.870 0.750 7.777 1.00 79.81 74 TRP A O 1
ATOM 549 N N . HIS A 1 75 ? 5.638 -1.355 8.061 1.00 83.56 75 HIS A N 1
ATOM 550 C CA . HIS A 1 75 ? 6.317 -1.520 6.777 1.00 83.56 75 HIS A CA 1
ATOM 551 C C . HIS A 1 75 ? 6.107 -2.934 6.255 1.00 83.56 75 HIS A C 1
ATOM 553 O O . HIS A 1 75 ? 6.286 -3.913 6.986 1.00 83.56 75 HIS A O 1
ATOM 559 N N . CYS A 1 76 ? 5.702 -3.054 4.995 1.00 83.81 76 CYS A N 1
ATOM 560 C CA . CYS A 1 76 ? 5.359 -4.346 4.423 1.00 83.81 76 CYS A CA 1
ATOM 561 C C . CYS A 1 76 ? 5.570 -4.406 2.916 1.00 83.81 76 CYS A C 1
ATOM 563 O O . CYS A 1 76 ? 5.532 -3.387 2.233 1.00 83.81 76 CYS A O 1
ATOM 565 N N . ARG A 1 77 ? 5.739 -5.623 2.389 1.00 88.19 77 ARG A N 1
ATOM 566 C CA . ARG A 1 77 ? 5.667 -5.863 0.946 1.00 88.19 77 ARG A CA 1
ATOM 567 C C . ARG A 1 77 ? 4.203 -6.015 0.532 1.00 88.19 77 ARG A C 1
ATOM 569 O O . ARG A 1 77 ? 3.579 -7.039 0.810 1.00 88.19 77 ARG A O 1
ATOM 576 N N . ALA A 1 78 ? 3.676 -4.981 -0.118 1.00 87.44 78 ALA A N 1
ATOM 577 C CA . ALA A 1 78 ? 2.298 -4.907 -0.595 1.00 87.44 78 ALA A CA 1
ATOM 578 C C . ALA A 1 78 ? 2.118 -5.590 -1.961 1.00 87.44 78 ALA A C 1
ATOM 580 O O . ALA A 1 78 ? 1.078 -6.197 -2.221 1.00 87.44 78 ALA A O 1
ATOM 581 N N . HIS A 1 79 ? 3.146 -5.517 -2.808 1.00 88.88 79 HIS A N 1
ATOM 582 C CA . HIS A 1 79 ? 3.143 -6.001 -4.186 1.00 88.88 79 HIS A CA 1
ATOM 583 C C . HIS A 1 79 ? 4.432 -6.761 -4.530 1.00 88.88 79 HIS A C 1
ATOM 585 O O . HIS A 1 79 ? 5.441 -6.641 -3.838 1.00 88.88 79 HIS A O 1
ATOM 591 N N . GLN A 1 80 ? 4.405 -7.570 -5.595 1.00 90.25 80 GLN A N 1
ATOM 592 C CA . GLN A 1 80 ? 5.598 -8.281 -6.095 1.00 90.25 80 GLN A CA 1
ATOM 593 C C . GLN A 1 80 ? 6.454 -7.435 -7.047 1.00 90.25 80 G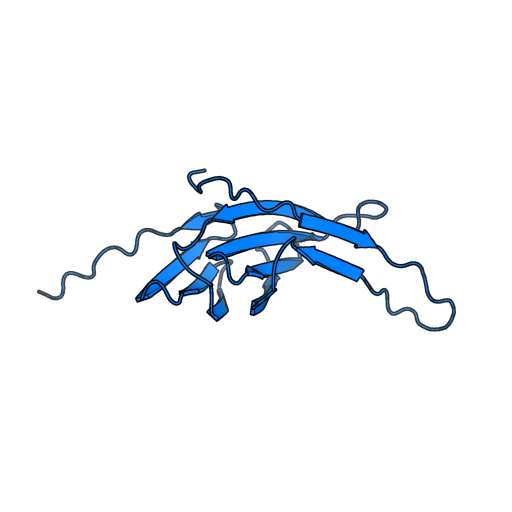LN A C 1
ATOM 595 O O . GLN A 1 80 ? 7.523 -7.872 -7.469 1.00 90.25 80 GLN A O 1
ATOM 600 N N . GLY A 1 81 ? 5.988 -6.237 -7.385 1.00 88.50 81 GLY A N 1
ATOM 601 C CA . GLY A 1 81 ? 6.721 -5.253 -8.166 1.00 88.50 81 GLY A CA 1
ATOM 602 C C . GLY A 1 81 ? 6.385 -3.840 -7.712 1.00 88.50 81 GLY A C 1
ATOM 603 O O . GLY A 1 81 ? 5.475 -3.642 -6.901 1.00 88.50 81 GLY A O 1
ATOM 604 N N . GLY A 1 82 ? 7.103 -2.867 -8.270 1.00 90.31 82 GLY A N 1
ATOM 605 C CA . GLY A 1 82 ? 6.980 -1.465 -7.893 1.00 90.31 82 GLY A CA 1
ATOM 606 C C . GLY A 1 82 ? 5.550 -0.963 -7.877 1.00 90.31 82 GLY A C 1
ATOM 607 O O . GLY A 1 82 ? 4.764 -1.231 -8.791 1.00 90.31 82 GLY A O 1
ATOM 608 N N . ILE A 1 83 ? 5.218 -0.257 -6.803 1.00 92.62 83 ILE A N 1
ATOM 609 C CA . ILE A 1 83 ? 3.944 0.438 -6.688 1.00 92.62 83 ILE A CA 1
ATOM 610 C C . ILE A 1 83 ? 4.056 1.695 -7.540 1.00 92.62 83 ILE A C 1
ATOM 612 O O . ILE A 1 83 ? 5.008 2.457 -7.399 1.00 92.62 83 ILE A O 1
ATOM 616 N N . ASN A 1 84 ? 3.093 1.915 -8.423 1.00 92.38 84 ASN A N 1
ATOM 617 C CA . ASN A 1 84 ? 3.065 3.110 -9.262 1.00 92.38 84 ASN A CA 1
ATOM 618 C C . ASN A 1 84 ? 2.336 4.259 -8.570 1.00 92.38 84 ASN A C 1
ATOM 620 O O . ASN A 1 84 ? 2.706 5.414 -8.745 1.00 92.38 84 ASN A O 1
ATOM 624 N N . GLU A 1 85 ? 1.302 3.943 -7.790 1.00 93.12 85 GLU A N 1
ATOM 625 C CA . GLU A 1 85 ? 0.444 4.952 -7.184 1.00 93.12 85 GLU A CA 1
ATOM 626 C C . GLU A 1 85 ? -0.203 4.435 -5.900 1.00 93.12 85 GLU A C 1
ATOM 628 O O . GLU A 1 85 ? -0.550 3.253 -5.781 1.00 93.12 85 GLU A O 1
ATOM 633 N N . VAL A 1 86 ? -0.376 5.354 -4.951 1.00 92.12 86 VAL A N 1
ATOM 634 C CA . VAL A 1 86 ? -1.148 5.164 -3.725 1.00 92.12 86 VAL A CA 1
ATOM 635 C C . VAL A 1 86 ? -2.255 6.207 -3.699 1.00 92.12 86 VAL A C 1
ATOM 637 O O . VAL A 1 86 ? -1.974 7.402 -3.628 1.00 92.12 86 VAL A O 1
ATOM 640 N N . ALA A 1 87 ? -3.507 5.759 -3.722 1.00 92.25 87 ALA A N 1
ATOM 641 C CA . ALA A 1 87 ? -4.671 6.636 -3.729 1.00 92.25 87 ALA A CA 1
ATOM 642 C C . ALA A 1 87 ? -5.411 6.524 -2.385 1.00 92.25 87 ALA A C 1
ATOM 644 O O . ALA A 1 87 ? -5.934 5.449 -2.077 1.00 92.25 87 ALA A O 1
ATOM 645 N N . PRO A 1 88 ? -5.465 7.585 -1.563 1.00 88.81 88 PRO A N 1
ATOM 646 C CA . PRO A 1 88 ? -6.267 7.570 -0.349 1.00 88.81 88 PRO A CA 1
ATOM 647 C C . PRO A 1 88 ? -7.756 7.464 -0.700 1.00 88.81 88 PRO A C 1
ATOM 649 O O . PRO A 1 88 ? -8.230 8.082 -1.653 1.00 88.81 88 PRO A O 1
ATOM 652 N N . LEU A 1 89 ? -8.490 6.676 0.079 1.00 85.94 89 LEU A N 1
ATOM 653 C CA . LEU A 1 89 ? -9.940 6.541 0.007 1.00 85.94 89 LEU A CA 1
ATOM 654 C C . LEU A 1 89 ? -10.576 7.064 1.301 1.00 85.94 89 LEU A C 1
ATOM 656 O O . LEU A 1 89 ? -9.907 7.331 2.302 1.00 85.94 89 LEU A O 1
ATOM 660 N N . GLU A 1 90 ? -11.898 7.192 1.285 1.00 80.75 90 GLU A N 1
ATOM 661 C CA . GLU A 1 90 ? -12.672 7.544 2.471 1.00 80.75 90 GLU A CA 1
ATOM 662 C C . GLU A 1 90 ? -12.597 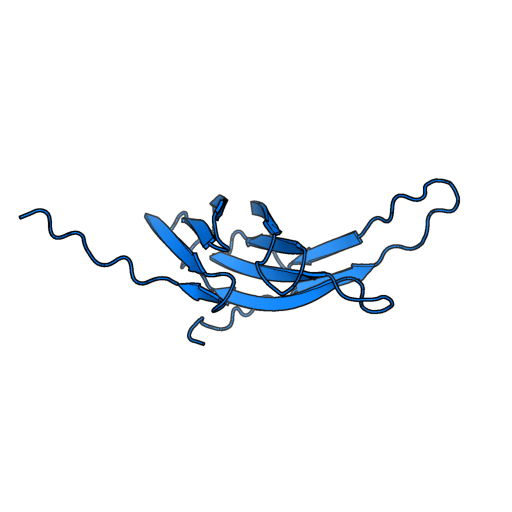6.446 3.549 1.00 80.75 90 GLU A C 1
ATOM 664 O O . GLU A 1 90 ? -12.245 5.295 3.284 1.00 80.75 90 GLU A O 1
ATOM 669 N N . TYR A 1 91 ? -12.943 6.811 4.787 1.00 76.69 91 TYR A N 1
ATOM 670 C CA . TYR A 1 91 ? -13.083 5.889 5.925 1.00 76.69 91 TYR A CA 1
ATOM 671 C C . TYR A 1 91 ? -11.815 5.117 6.327 1.00 76.69 91 TYR A C 1
ATOM 673 O O . TYR A 1 91 ? -11.898 4.061 6.948 1.00 76.69 91 TYR A O 1
ATOM 681 N N . GLY A 1 92 ? -10.630 5.656 6.030 1.00 79.50 92 GLY A N 1
ATOM 682 C CA . GLY A 1 92 ? -9.375 5.001 6.398 1.00 79.50 92 GLY A CA 1
ATOM 683 C C . GLY A 1 92 ? -9.055 3.809 5.500 1.00 79.50 92 GLY A C 1
ATOM 684 O O . GLY A 1 92 ? -8.505 2.810 5.957 1.00 79.50 92 GLY A O 1
ATOM 685 N N . HIS A 1 93 ? -9.391 3.907 4.218 1.00 85.94 93 HIS A N 1
ATOM 686 C CA . HIS A 1 93 ? -8.954 2.959 3.204 1.00 85.94 93 HIS A CA 1
ATOM 687 C C . HIS A 1 93 ? -7.986 3.619 2.228 1.00 85.94 93 HIS A C 1
ATOM 689 O O . HIS A 1 93 ? -7.891 4.842 2.147 1.00 85.94 93 HIS A O 1
ATOM 695 N N . PHE A 1 94 ? -7.260 2.810 1.465 1.00 89.56 94 PHE A N 1
ATOM 696 C CA . PHE A 1 94 ? -6.469 3.299 0.341 1.00 89.56 94 PHE A CA 1
ATOM 697 C C . PHE A 1 94 ? -6.268 2.213 -0.712 1.00 89.56 94 PHE A C 1
ATOM 699 O O . PHE A 1 94 ? -6.390 1.018 -0.437 1.00 89.56 94 PHE A O 1
ATOM 706 N N . LEU A 1 95 ? -5.970 2.650 -1.930 1.00 91.62 95 LEU A N 1
ATOM 707 C CA . LEU A 1 95 ? -5.659 1.808 -3.073 1.00 91.62 95 LEU A CA 1
ATOM 708 C C . LEU A 1 95 ? -4.174 1.858 -3.372 1.00 91.62 95 LEU A C 1
ATOM 710 O O . LEU A 1 95 ? -3.550 2.914 -3.290 1.00 91.62 95 LEU A O 1
ATOM 714 N N . THR A 1 96 ? -3.641 0.726 -3.801 1.00 92.31 96 THR A N 1
ATOM 715 C CA . THR A 1 96 ? -2.331 0.649 -4.441 1.00 92.31 96 THR A CA 1
ATOM 716 C C . THR A 1 96 ? -2.471 -0.021 -5.797 1.00 92.31 96 THR A C 1
ATOM 718 O O . THR A 1 96 ? -3.254 -0.963 -5.954 1.00 92.31 96 THR A O 1
ATOM 721 N N . CYS A 1 97 ? -1.708 0.448 -6.779 1.00 92.00 97 CYS A N 1
ATOM 722 C CA . CYS A 1 97 ? -1.556 -0.219 -8.069 1.00 92.00 97 CYS A CA 1
ATOM 723 C C . CYS A 1 97 ? -0.073 -0.479 -8.349 1.00 92.00 97 CYS A C 1
ATOM 725 O O . CYS A 1 97 ? 0.790 0.312 -7.965 1.00 92.00 97 CYS A O 1
ATOM 727 N N . SER A 1 98 ? 0.235 -1.602 -8.996 1.00 93.25 98 SER A N 1
ATOM 728 C CA . SER A 1 98 ? 1.615 -2.048 -9.195 1.00 93.25 98 SER A CA 1
ATOM 729 C C . SER A 1 98 ? 1.886 -2.526 -10.618 1.00 93.25 98 SER A C 1
ATOM 731 O O . SER A 1 98 ? 0.995 -2.957 -11.356 1.00 93.25 98 SER A O 1
ATOM 733 N N . VAL A 1 99 ? 3.167 -2.487 -10.984 1.00 91.69 99 VAL A N 1
ATOM 734 C CA . VAL A 1 99 ? 3.721 -3.110 -12.193 1.00 91.69 99 VAL A CA 1
ATOM 735 C C . VAL A 1 99 ? 3.486 -4.628 -12.220 1.00 91.69 99 VAL A C 1
ATOM 737 O O . VAL A 1 99 ? 3.451 -5.222 -13.299 1.00 91.69 99 VAL A O 1
ATOM 740 N N . ASP A 1 100 ? 3.231 -5.262 -11.070 1.00 90.00 100 ASP A N 1
ATOM 741 C CA . ASP A 1 100 ? 2.864 -6.684 -10.979 1.00 90.00 100 ASP A CA 1
ATOM 742 C C . ASP A 1 100 ? 1.479 -7.023 -11.572 1.00 90.00 100 ASP A C 1
ATOM 744 O O . ASP A 1 100 ? 1.048 -8.177 -11.536 1.00 90.00 100 ASP A O 1
ATOM 748 N N . LYS A 1 101 ? 0.814 -6.031 -12.185 1.00 91.12 101 LYS A N 1
ATOM 749 C CA . LYS A 1 101 ? -0.507 -6.116 -12.825 1.00 91.12 101 LYS A CA 1
ATOM 750 C C . LYS A 1 101 ? -1.640 -6.333 -11.829 1.00 91.12 101 LYS A C 1
ATOM 752 O O . LYS A 1 101 ? -2.719 -6.785 -12.217 1.00 91.12 101 LYS A O 1
ATOM 757 N N . THR A 1 102 ? -1.419 -6.004 -10.560 1.00 89.00 102 THR A N 1
ATOM 758 C CA . THR A 1 102 ? -2.447 -6.074 -9.530 1.00 89.00 102 THR A CA 1
ATOM 759 C C . THR A 1 102 ? -2.718 -4.709 -8.912 1.00 89.00 102 THR A C 1
ATOM 761 O O . THR A 1 102 ? -1.869 -3.816 -8.869 1.00 89.00 102 THR A O 1
ATOM 764 N N . ALA A 1 103 ? -3.947 -4.564 -8.426 1.00 89.00 103 ALA A N 1
ATOM 765 C CA . ALA A 1 103 ? -4.342 -3.498 -7.527 1.00 89.00 103 ALA A CA 1
ATOM 766 C C . ALA A 1 103 ? -4.869 -4.116 -6.228 1.00 89.00 103 ALA A C 1
ATOM 768 O O . ALA A 1 103 ? -5.387 -5.243 -6.214 1.00 89.00 103 ALA A O 1
ATOM 769 N N . ALA A 1 104 ? -4.708 -3.397 -5.127 1.00 88.31 104 ALA A N 1
ATOM 770 C CA . ALA A 1 104 ? -5.130 -3.845 -3.812 1.00 88.31 104 ALA A CA 1
ATOM 771 C C . ALA A 1 104 ? -5.805 -2.706 -3.046 1.00 88.31 104 ALA A C 1
ATOM 773 O O . ALA A 1 104 ? -5.370 -1.558 -3.114 1.00 88.31 104 ALA A O 1
ATOM 774 N N . VAL A 1 105 ? -6.875 -3.051 -2.329 1.00 89.56 105 VAL A N 1
ATOM 775 C CA . VAL A 1 105 ? -7.519 -2.186 -1.338 1.00 89.56 105 VAL A CA 1
ATOM 776 C C . VAL A 1 105 ? -6.944 -2.547 0.020 1.00 89.56 105 VAL A C 1
ATOM 778 O O . VAL A 1 105 ? -6.784 -3.727 0.342 1.00 89.56 105 VAL A O 1
ATOM 781 N N . TRP A 1 106 ? -6.667 -1.533 0.819 1.00 87.19 106 TRP A N 1
ATOM 782 C CA . TRP A 1 106 ? -6.094 -1.673 2.144 1.00 87.19 106 TRP A CA 1
ATOM 783 C C . TRP A 1 106 ? -6.929 -0.909 3.160 1.00 87.19 106 TRP A C 1
ATOM 785 O O . TRP A 1 106 ? -7.546 0.107 2.833 1.00 87.19 106 TRP A O 1
ATOM 795 N N . SER A 1 107 ? -6.926 -1.386 4.400 1.00 83.50 107 SER A N 1
ATOM 796 C CA . SER A 1 107 ? -7.472 -0.663 5.546 1.00 83.50 107 SER A CA 1
ATOM 797 C C . SER A 1 107 ? -6.338 -0.120 6.405 1.00 83.50 107 SER A C 1
ATOM 799 O O . SER A 1 107 ? -5.453 -0.863 6.830 1.00 83.50 107 SER A O 1
ATOM 801 N N . THR A 1 108 ? -6.376 1.176 6.705 1.00 72.62 108 THR A N 1
ATOM 802 C CA . THR A 1 108 ? -5.435 1.824 7.631 1.00 72.62 108 THR A CA 1
ATOM 803 C C . THR A 1 108 ? -5.659 1.385 9.072 1.00 72.62 108 THR A C 1
ATOM 805 O O . THR A 1 108 ? -4.718 1.386 9.861 1.00 72.62 108 THR A O 1
ATOM 808 N N . THR A 1 109 ? -6.882 0.964 9.413 1.00 70.50 109 THR A N 1
ATOM 809 C CA . THR A 1 109 ? -7.227 0.503 10.766 1.00 70.50 109 THR A CA 1
ATOM 810 C C . THR A 1 109 ? -6.559 -0.830 11.074 1.00 70.50 109 THR A C 1
ATOM 812 O O . THR A 1 109 ? -6.074 -1.050 12.182 1.00 70.50 109 THR A O 1
ATOM 815 N N . THR A 1 110 ? -6.533 -1.736 10.095 1.00 67.06 110 THR A N 1
ATOM 816 C CA . THR A 1 110 ? -5.982 -3.085 10.278 1.00 67.06 110 THR A CA 1
ATOM 817 C C . THR A 1 110 ? -4.567 -3.235 9.719 1.00 67.06 110 THR A C 1
ATOM 819 O O . THR A 1 110 ? -3.899 -4.225 10.032 1.00 67.06 110 THR A O 1
ATOM 822 N N . GLY A 1 111 ? -4.113 -2.292 8.882 1.00 67.38 111 GLY A N 1
ATOM 823 C CA . GLY A 1 111 ? -2.896 -2.423 8.074 1.00 67.38 111 GLY A CA 1
ATOM 824 C C . GLY A 1 111 ? -2.952 -3.614 7.109 1.00 67.38 111 GLY A C 1
ATOM 825 O O . GLY A 1 111 ? -1.917 -4.105 6.665 1.00 67.38 111 GLY A O 1
ATOM 826 N N . GLY A 1 112 ? -4.149 -4.151 6.863 1.00 78.69 112 GLY A N 1
ATOM 827 C CA . GLY A 1 112 ? -4.373 -5.370 6.101 1.00 78.69 112 GLY A CA 1
ATOM 828 C C . GLY A 1 112 ? -4.923 -5.083 4.713 1.00 78.69 112 GLY A C 1
ATOM 829 O O . GLY A 1 112 ? -5.656 -4.113 4.506 1.00 78.69 112 GLY A O 1
ATOM 830 N N . ARG A 1 113 ? -4.586 -5.966 3.768 1.00 82.44 113 ARG A N 1
ATOM 831 C CA . ARG A 1 113 ? -5.254 -6.023 2.470 1.00 82.44 113 ARG A CA 1
ATOM 832 C C . ARG A 1 113 ? -6.687 -6.488 2.690 1.00 82.44 113 ARG A C 1
ATOM 834 O O . ARG A 1 113 ? -6.899 -7.558 3.261 1.00 82.44 113 ARG A O 1
ATOM 841 N N . GLU A 1 114 ? -7.646 -5.708 2.215 1.00 80.94 114 GLU A N 1
ATOM 842 C CA . GLU A 1 114 ? -9.040 -6.130 2.214 1.00 80.94 114 GLU A CA 1
ATOM 843 C C . GLU A 1 114 ? -9.208 -7.255 1.185 1.00 80.94 114 GLU A C 1
ATOM 845 O O . GLU A 1 114 ? -8.715 -7.141 0.050 1.00 80.94 114 GLU A O 1
ATOM 850 N N . PRO A 1 115 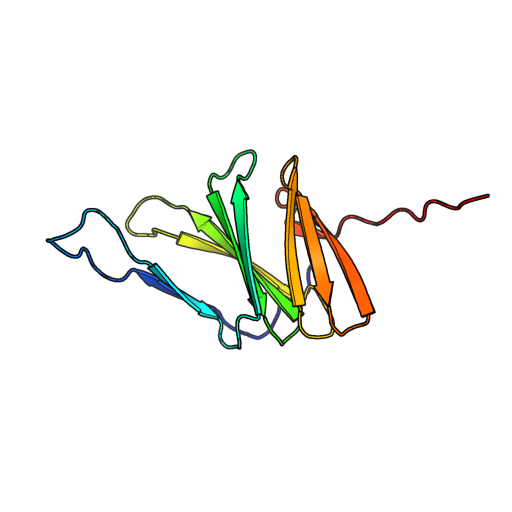? -9.868 -8.366 1.548 1.00 65.12 115 PRO A N 1
ATOM 851 C CA . PRO A 1 115 ? -10.256 -9.350 0.564 1.00 65.12 115 PRO A CA 1
ATOM 852 C C . PRO A 1 115 ? -11.216 -8.660 -0.401 1.00 65.12 115 PRO A C 1
ATOM 854 O O . PRO A 1 115 ? -12.321 -8.269 -0.033 1.00 65.12 115 PRO A O 1
ATOM 857 N N . VAL A 1 116 ? -10.794 -8.507 -1.655 1.00 61.28 116 VAL A N 1
ATOM 858 C CA . VAL A 1 116 ? -11.737 -8.190 -2.722 1.00 61.28 116 VAL A CA 1
ATOM 859 C C . VAL A 1 116 ? -12.582 -9.447 -2.875 1.00 61.28 116 VAL A C 1
ATOM 861 O O . VAL A 1 116 ? -12.175 -10.390 -3.558 1.00 61.28 116 VAL A O 1
ATOM 864 N N . GLU A 1 117 ? -13.715 -9.517 -2.170 1.00 50.88 117 GLU A N 1
ATOM 865 C CA . GLU A 1 117 ? -14.730 -10.510 -2.486 1.00 50.88 117 GLU A CA 1
ATOM 866 C C . GLU A 1 117 ? -15.004 -10.359 -3.977 1.00 50.88 117 GLU A C 1
ATOM 868 O O . GLU A 1 117 ? -15.351 -9.280 -4.467 1.00 50.88 117 GLU A O 1
ATOM 873 N N . ARG A 1 118 ? -14.748 -11.432 -4.732 1.00 46.09 118 ARG A N 1
ATOM 874 C CA . ARG A 1 118 ? -15.164 -11.492 -6.126 1.00 46.09 118 ARG A CA 1
ATOM 875 C C . ARG A 1 118 ? -16.658 -11.210 -6.113 1.00 46.09 118 ARG A C 1
ATOM 877 O O . ARG A 1 118 ? -17.427 -12.070 -5.693 1.00 46.09 118 ARG A O 1
ATOM 884 N N . ALA A 1 119 ? -17.060 -10.046 -6.615 1.00 43.09 119 ALA A N 1
ATOM 885 C CA . ALA A 1 119 ? -18.384 -9.893 -7.175 1.00 43.09 119 ALA A CA 1
ATOM 886 C C . ALA A 1 119 ? -18.465 -10.934 -8.297 1.00 43.09 119 ALA A C 1
ATOM 888 O O . ALA A 1 119 ? -17.953 -10.738 -9.401 1.00 43.09 119 ALA A O 1
ATOM 889 N N . ALA A 1 120 ? -18.983 -12.114 -7.963 1.00 40.41 120 ALA A N 1
ATOM 890 C CA . ALA A 1 120 ? -19.426 -13.077 -8.940 1.00 40.41 120 ALA A CA 1
ATOM 891 C C . ALA A 1 120 ? -20.598 -12.399 -9.645 1.00 40.41 120 ALA A C 1
ATOM 893 O O . ALA A 1 120 ? -21.720 -12.399 -9.148 1.00 40.41 120 ALA A O 1
ATOM 894 N N . TYR A 1 121 ? -20.307 -11.733 -10.758 1.00 42.12 121 TYR A N 1
ATOM 895 C CA . TYR A 1 121 ? -21.331 -11.374 -11.720 1.00 42.12 121 TYR A CA 1
ATOM 896 C C . TYR A 1 121 ? -21.870 -12.700 -12.265 1.00 42.12 121 TYR A C 1
ATOM 898 O O . TYR A 1 121 ? -21.194 -13.371 -13.048 1.00 42.12 121 TYR A O 1
ATOM 906 N N . GLY A 1 122 ? -23.008 -13.127 -11.714 1.00 45.69 122 GLY A N 1
ATOM 907 C CA . GLY A 1 122 ? -23.854 -14.181 -12.266 1.00 45.69 122 GLY A CA 1
ATOM 908 C C . GLY A 1 122 ? -24.731 -13.642 -13.382 1.00 45.69 122 GLY A C 1
ATOM 909 O O . GLY A 1 122 ? -25.049 -12.431 -13.340 1.00 45.69 122 GLY A O 1
#

pLDDT: mean 73.39, std 15.85, range [36.78, 93.25]

Foldseek 3Di:
DDFAADPKDKDWDFDDDDPVDPDTDTDTDISADFQEWDWDQAPPQGIKIWTFHQQQKIWIWTQDDPPCRIDTPDIGRNDNGGWNYWADDPPQKIKTDGPNRDIFIAHNVVRDTDPPPPPPPD

Secondary structure (DSSP, 8-state):
---BPPS--EEEEEPP--TT-S---EEEEESS-EEEEEEEEETTTEEEEEEEETTSEEEEEEE-STTS-EEEEEEEE--SS-EEEEEEEGGGEEEEEETTS-EEEEETTTTEE---------

Organism: Perkinsus olseni (NCBI:txid32597)

Radius of gyration: 15.54 Å; chains: 1; bounding box: 40×46×33 Å